Protein AF-A0AA90TYT7-F1 (afdb_monomer)

Mean predicted aligned error: 9.75 Å

Secondary structure (DSSP, 8-state):
--------SGGG-SS-HHHHHHHHHHHHT-SEEE-S---HHHHHHHHHTT-EEEE---S-HHHHHHHHHHT-SEEESS-SS---------PPPP-

Foldseek 3Di:
DDDDDDDQCLVVDPDDSLQVSLVVVLVVVDQEAEEAFFDQNNLVSCVVSNHWYWHDDDDDPVVSVVCVVVVVTDTDPGGPDDPCPPPPPDDPDDD

Organism: NCBI:txid325778

Solvent-accessible surface area (backbone atoms only — not comparable to full-atom values): 6001 Å² total; per-residue (Å²): 136,92,83,83,90,74,84,76,67,20,89,78,38,100,65,60,25,58,42,56,43,32,54,52,46,58,73,71,65,56,66,64,46,84,40,54,78,41,43,48,69,23,47,53,54,29,51,76,67,67,30,45,39,28,38,78,51,78,85,55,69,69,58,45,53,50,34,53,76,69,64,73,50,51,74,50,95,66,52,78,37,80,82,76,67,79,79,69,80,79,72,83,75,90,129

Radius of gyration: 16.02 Å; Cα contacts (8 Å, |Δi|>4): 108; chains: 1; bounding box: 33×26×60 Å

InterPro domains:
  IPR003731 Dinitrogenase iron-molybdenum cofactor biosynthesis [PF02579] (3-69)
  IPR036105 Dinitrogenase iron-molybdenum cofactor biosynthesis superfamily [G3DSA:3.30.420.130] (1-87)
  IPR036105 Dinitrogenase iron-molybdenum cofactor biosynthesis superfamily [SSF53146] (4-86)

Nearest PDB structures (foldseek):
  2wfb-assembly1_A  TM=9.396E-01  e=1.610E-05  Megalodesulfovibrio gigas
  2re2-assembly1_A  TM=9.284E-01  e=4.014E-03  Thermoplasma acidophilum DSM 1728
  1rdu-assembly1_A  TM=8.112E-01  e=1.385E-03  Thermotoga maritima
  2yx6-assembly3_D-3  TM=7.185E-01  e=1.852E-02  Pyrococcus horikoshii OT3
  2iyl-assembly1_D  TM=4.479E-01  e=1.221E+00  Thermus aquaticus

pLDDT: mean 76.56, std 13.37, range [43.72, 90.62]

Structure (mmCIF, N/CA/C/O backbone):
data_AF-A0AA90TYT7-F1
#
_entry.id   AF-A0AA90TYT7-F1
#
loop_
_atom_site.group_PDB
_atom_site.id
_atom_site.type_symbol
_atom_site.label_atom_id
_atom_site.label_alt_id
_atom_site.label_comp_id
_atom_site.label_asym_id
_atom_site.label_entity_id
_atom_site.label_seq_id
_atom_site.pdbx_PDB_ins_code
_atom_site.Cartn_x
_atom_site.Cartn_y
_atom_site.Cartn_z
_atom_site.occupancy
_atom_site.B_iso_or_equiv
_atom_site.auth_seq_id
_atom_site.auth_comp_id
_atom_site.auth_asym_id
_atom_site.auth_atom_id
_atom_site.pdbx_PDB_model_num
ATOM 1 N N . MET A 1 1 ? -2.810 -3.000 19.253 1.00 52.91 1 MET A N 1
ATOM 2 C CA . MET A 1 1 ? -2.666 -2.749 17.807 1.00 52.91 1 MET A CA 1
ATOM 3 C C . MET A 1 1 ? -1.197 -2.969 17.508 1.00 52.91 1 MET A C 1
ATOM 5 O O . MET A 1 1 ? -0.384 -2.176 17.960 1.00 52.91 1 MET A O 1
ATOM 9 N N . THR A 1 2 ? -0.850 -4.121 16.939 1.00 75.56 2 THR A N 1
ATOM 10 C CA . THR A 1 2 ? 0.545 -4.452 16.619 1.00 75.56 2 THR A CA 1
ATOM 11 C C . THR A 1 2 ? 0.849 -3.844 15.260 1.00 75.56 2 THR A C 1
ATOM 13 O O . THR A 1 2 ? 0.072 -4.048 14.330 1.00 75.56 2 THR A O 1
ATOM 16 N N . PHE A 1 3 ? 1.917 -3.060 15.162 1.00 79.94 3 PHE A N 1
ATOM 17 C CA . PHE A 1 3 ? 2.402 -2.529 13.895 1.00 79.94 3 PHE A CA 1
ATOM 18 C C . PHE A 1 3 ? 3.821 -3.043 13.671 1.00 79.94 3 PHE A C 1
ATOM 20 O O . PHE A 1 3 ? 4.582 -3.197 14.626 1.00 79.94 3 PHE A O 1
ATOM 27 N N . GLU A 1 4 ? 4.158 -3.305 12.416 1.00 80.88 4 GLU A N 1
ATOM 28 C CA . GLU A 1 4 ? 5.511 -3.640 11.996 1.00 80.88 4 GLU A CA 1
ATOM 29 C C . GLU A 1 4 ? 5.931 -2.617 10.947 1.00 80.88 4 GLU A C 1
ATOM 31 O O . GLU A 1 4 ? 5.202 -2.356 9.988 1.00 80.88 4 GLU A O 1
ATOM 36 N N . ALA A 1 5 ? 7.077 -1.982 11.173 1.00 79.19 5 ALA A N 1
ATOM 37 C CA . ALA A 1 5 ? 7.663 -1.060 10.219 1.00 79.19 5 ALA A CA 1
ATOM 38 C C . ALA A 1 5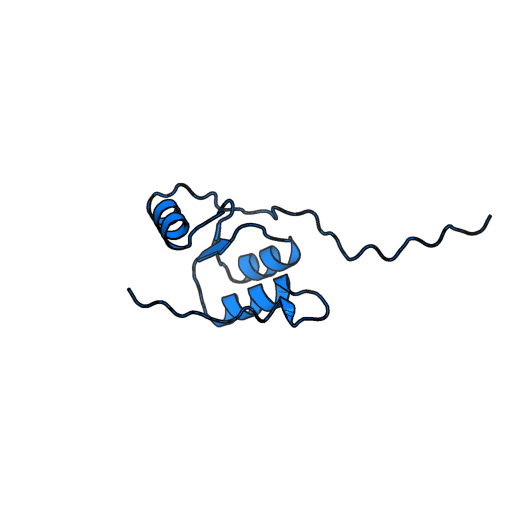 ? 8.747 -1.809 9.446 1.00 79.19 5 ALA A C 1
ATOM 40 O O . ALA A 1 5 ? 9.757 -2.209 10.021 1.00 79.19 5 ALA A O 1
ATOM 41 N N . LEU A 1 6 ? 8.524 -1.993 8.148 1.00 76.75 6 LEU A N 1
ATOM 42 C CA . LEU A 1 6 ? 9.490 -2.585 7.233 1.00 76.75 6 LEU A CA 1
ATOM 43 C C . LEU A 1 6 ? 10.050 -1.489 6.333 1.00 76.75 6 LEU A C 1
ATOM 45 O O . LEU A 1 6 ? 9.300 -0.695 5.761 1.00 76.75 6 LEU A O 1
ATOM 49 N N . GLU A 1 7 ? 11.372 -1.446 6.201 1.00 73.88 7 GLU A N 1
ATOM 50 C CA . GLU A 1 7 ? 12.011 -0.566 5.230 1.00 73.88 7 GLU A CA 1
ATOM 51 C C . GLU A 1 7 ? 11.624 -0.996 3.813 1.00 73.88 7 GLU A C 1
ATOM 53 O O . GLU A 1 7 ? 11.631 -2.181 3.479 1.00 73.88 7 GLU A O 1
ATOM 58 N N . ASN A 1 8 ? 11.277 -0.025 2.967 1.00 67.88 8 ASN A N 1
ATOM 59 C CA . ASN A 1 8 ? 10.923 -0.305 1.583 1.00 67.88 8 ASN A CA 1
ATOM 60 C C . ASN A 1 8 ? 12.186 -0.754 0.824 1.00 67.88 8 ASN A C 1
ATOM 62 O O . ASN A 1 8 ? 13.099 0.056 0.674 1.00 67.88 8 ASN A O 1
ATOM 66 N N . PRO A 1 9 ? 12.254 -1.984 0.281 1.00 64.19 9 PRO A N 1
ATOM 67 C CA . PRO A 1 9 ? 13.396 -2.421 -0.524 1.00 64.19 9 PRO A CA 1
ATOM 68 C C . PRO A 1 9 ? 13.407 -1.791 -1.931 1.00 64.19 9 PRO A C 1
ATOM 70 O O . PRO A 1 9 ? 14.360 -1.969 -2.687 1.00 64.19 9 PRO A O 1
ATOM 73 N N . GLY A 1 10 ? 12.347 -1.071 -2.310 1.00 60.84 10 GLY A N 1
ATOM 74 C CA . GLY A 1 10 ? 12.152 -0.453 -3.620 1.00 60.84 10 GLY A CA 1
ATOM 75 C C . GLY A 1 10 ? 13.205 0.591 -4.028 1.00 60.84 10 GLY A C 1
ATOM 76 O O . GLY A 1 10 ? 13.722 0.470 -5.134 1.00 60.84 10 GLY A O 1
ATOM 77 N N . PRO A 1 11 ? 13.575 1.586 -3.195 1.00 57.38 11 PRO A N 1
ATOM 78 C CA . PRO A 1 11 ? 14.581 2.598 -3.540 1.00 57.38 11 PRO A CA 1
ATOM 79 C C . PRO A 1 11 ? 15.975 2.013 -3.795 1.00 57.38 11 PRO A C 1
ATOM 81 O O . PRO A 1 11 ? 16.787 2.637 -4.467 1.00 57.38 11 PRO A O 1
ATOM 84 N N . LEU A 1 12 ? 16.246 0.817 -3.265 1.00 55.38 12 LEU A N 1
ATOM 85 C CA . LEU A 1 12 ? 17.496 0.082 -3.462 1.00 5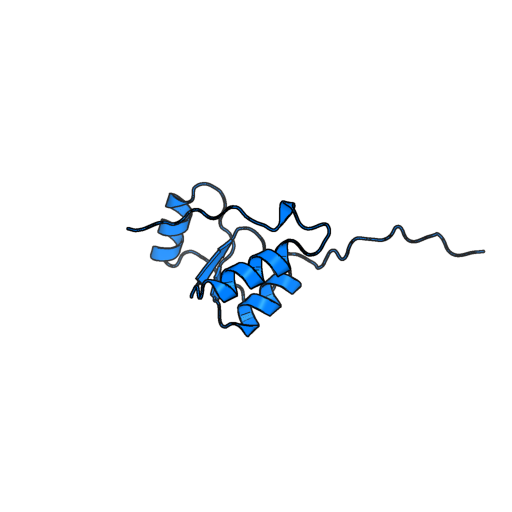5.38 12 LEU A CA 1
ATOM 86 C C . LEU A 1 12 ? 17.506 -0.742 -4.762 1.00 55.38 12 LEU A C 1
ATOM 88 O O . LEU A 1 12 ? 18.501 -1.396 -5.061 1.00 55.38 12 LEU A O 1
ATOM 92 N N . ALA A 1 13 ? 16.409 -0.767 -5.524 1.00 58.50 13 ALA A N 1
ATOM 93 C CA . ALA A 1 13 ? 16.335 -1.492 -6.785 1.00 58.50 13 ALA A CA 1
ATOM 94 C C . ALA A 1 13 ? 16.704 -0.574 -7.962 1.00 58.50 13 ALA A C 1
ATOM 96 O O . ALA A 1 13 ? 15.987 0.386 -8.236 1.00 58.50 13 ALA A O 1
ATOM 97 N N . ASP A 1 14 ? 17.748 -0.935 -8.720 1.00 52.50 14 ASP A N 1
ATOM 98 C CA . ASP A 1 14 ? 18.188 -0.258 -9.961 1.00 52.50 14 ASP A CA 1
ATOM 99 C C . ASP A 1 14 ? 17.086 -0.116 -11.039 1.00 52.50 14 ASP A C 1
ATOM 101 O O . ASP A 1 14 ? 17.221 0.635 -12.002 1.00 52.50 14 ASP A O 1
ATOM 105 N N . GLY A 1 15 ? 15.968 -0.826 -10.883 1.00 61.34 15 GLY A N 1
ATOM 106 C CA . GLY A 1 15 ? 14.770 -0.703 -11.702 1.00 61.34 15 GLY A CA 1
ATOM 107 C C . GLY A 1 15 ? 13.636 -1.565 -11.148 1.00 61.34 15 GLY A C 1
ATOM 108 O O . GLY A 1 15 ? 13.868 -2.578 -10.489 1.00 61.34 15 GLY A O 1
ATOM 109 N N . GLY A 1 16 ? 12.385 -1.166 -11.397 1.00 66.94 16 GLY A N 1
ATOM 110 C CA . GLY A 1 16 ? 11.220 -1.957 -10.977 1.00 66.94 16 GLY A CA 1
ATOM 111 C C . GLY A 1 16 ? 10.949 -1.951 -9.467 1.00 66.94 16 GLY A C 1
ATOM 112 O O . GLY A 1 16 ? 10.347 -2.894 -8.956 1.00 66.94 16 GLY A O 1
ATOM 113 N N . ALA A 1 17 ? 11.347 -0.885 -8.765 1.00 71.81 17 ALA A N 1
ATOM 114 C CA . ALA A 1 17 ? 11.115 -0.668 -7.333 1.00 71.81 17 ALA A CA 1
ATOM 115 C C . ALA A 1 17 ? 9.688 -1.027 -6.874 1.00 71.81 17 ALA A C 1
ATOM 117 O O . ALA A 1 17 ? 9.507 -1.716 -5.871 1.00 71.81 17 ALA A O 1
ATOM 118 N N . GLY A 1 18 ? 8.675 -0.622 -7.650 1.00 73.50 18 GLY A N 1
ATOM 119 C CA . GLY A 1 18 ? 7.271 -0.915 -7.352 1.00 73.50 18 GLY A CA 1
ATOM 120 C C . GLY A 1 18 ? 6.914 -2.403 -7.429 1.00 73.50 18 GLY A C 1
ATOM 121 O O . GLY A 1 18 ? 6.136 -2.877 -6.609 1.00 73.50 18 GLY A O 1
ATOM 122 N N . ILE A 1 19 ? 7.508 -3.161 -8.360 1.00 80.88 19 ILE A N 1
ATOM 123 C CA . ILE A 1 19 ? 7.265 -4.608 -8.484 1.00 80.88 19 ILE A CA 1
ATOM 124 C C . ILE A 1 19 ? 7.879 -5.347 -7.296 1.00 80.88 19 ILE A C 1
ATOM 126 O O . ILE A 1 19 ? 7.217 -6.191 -6.701 1.00 80.88 19 ILE A O 1
ATOM 130 N N . LYS A 1 20 ? 9.124 -5.020 -6.918 1.00 81.94 20 LYS A N 1
ATOM 131 C CA . LYS A 1 20 ? 9.769 -5.655 -5.758 1.00 81.94 20 LYS A CA 1
ATOM 132 C C . LYS A 1 20 ? 9.021 -5.367 -4.461 1.00 81.94 20 LYS A C 1
ATOM 134 O O . LYS A 1 20 ? 8.831 -6.280 -3.663 1.00 81.94 20 LYS A O 1
ATOM 139 N N . ALA A 1 21 ? 8.568 -4.127 -4.271 1.00 81.81 21 ALA A N 1
ATOM 140 C CA . ALA A 1 21 ? 7.733 -3.773 -3.129 1.00 81.81 21 ALA A CA 1
ATOM 141 C C . ALA A 1 21 ? 6.425 -4.583 -3.125 1.00 81.81 21 ALA A C 1
ATOM 143 O O . ALA A 1 21 ? 6.097 -5.195 -2.115 1.00 81.81 21 ALA A O 1
ATOM 144 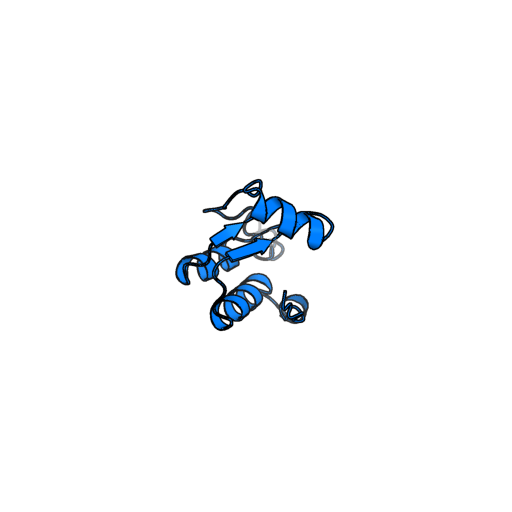N N . ALA A 1 22 ? 5.730 -4.674 -4.265 1.00 84.31 22 ALA A N 1
ATOM 145 C CA . ALA A 1 22 ? 4.531 -5.501 -4.393 1.00 84.31 22 ALA A CA 1
ATOM 146 C C . ALA A 1 22 ? 4.797 -6.975 -4.042 1.00 84.31 22 ALA A C 1
ATOM 148 O O . ALA A 1 22 ? 4.076 -7.540 -3.230 1.00 84.31 22 ALA A O 1
ATOM 149 N N . GLN A 1 23 ? 5.863 -7.579 -4.573 1.00 85.31 23 GLN A N 1
ATOM 150 C CA . GLN A 1 23 ? 6.227 -8.973 -4.283 1.00 85.31 23 GLN A CA 1
ATOM 151 C C . GLN A 1 23 ? 6.567 -9.221 -2.804 1.00 85.31 23 GLN A C 1
ATOM 153 O O . GLN A 1 23 ? 6.252 -10.278 -2.249 1.00 85.31 23 GLN A O 1
ATOM 158 N N . ALA A 1 24 ? 7.211 -8.258 -2.141 1.00 85.44 24 ALA A N 1
ATOM 159 C CA . ALA A 1 24 ? 7.466 -8.349 -0.707 1.00 85.44 24 ALA A CA 1
ATOM 160 C C . ALA A 1 24 ? 6.143 -8.373 0.076 1.00 85.44 24 ALA A C 1
ATOM 162 O O . ALA A 1 24 ? 5.949 -9.230 0.935 1.00 85.44 24 ALA A O 1
ATOM 163 N N . LEU A 1 25 ? 5.197 -7.504 -0.290 1.00 85.56 25 LEU A N 1
ATOM 164 C CA . LEU A 1 25 ? 3.869 -7.439 0.324 1.00 85.56 25 LEU A CA 1
ATOM 165 C C . LEU A 1 25 ? 3.043 -8.708 0.079 1.00 85.56 25 LEU A C 1
ATOM 167 O O . LEU A 1 25 ? 2.395 -9.196 1.002 1.00 85.56 25 LEU A O 1
ATOM 171 N N . THR A 1 26 ? 3.114 -9.297 -1.119 1.00 86.38 26 THR A N 1
ATOM 172 C CA . THR A 1 26 ? 2.464 -10.591 -1.389 1.00 86.38 26 THR A CA 1
ATOM 173 C C . THR A 1 26 ? 3.051 -11.714 -0.545 1.00 86.38 26 THR A C 1
ATOM 175 O O . THR A 1 26 ? 2.318 -12.580 -0.083 1.00 86.38 26 THR A O 1
ATOM 178 N N . THR A 1 27 ? 4.365 -11.687 -0.301 1.00 86.12 27 THR A N 1
ATOM 179 C CA . THR A 1 27 ? 5.047 -12.679 0.548 1.00 86.12 27 THR A CA 1
ATOM 180 C C . THR A 1 27 ? 4.650 -12.538 2.018 1.00 86.12 27 THR A C 1
ATOM 182 O O . THR A 1 27 ? 4.545 -13.537 2.723 1.00 86.12 27 THR A O 1
ATOM 185 N N . LEU A 1 28 ? 4.389 -11.308 2.469 1.00 84.69 28 LEU A N 1
ATOM 186 C CA . LEU A 1 28 ? 3.880 -11.023 3.813 1.00 84.69 28 LEU A CA 1
ATOM 187 C C . LEU A 1 28 ? 2.424 -11.475 4.009 1.00 84.69 28 LEU A C 1
ATOM 189 O O . LEU A 1 28 ? 1.986 -11.602 5.148 1.00 84.69 28 LEU A O 1
ATOM 193 N N . GLY A 1 29 ? 1.682 -11.735 2.926 1.00 84.56 29 GLY A N 1
ATOM 194 C CA . GLY A 1 29 ? 0.304 -12.223 2.995 1.00 84.56 29 GLY A CA 1
ATOM 195 C C . GLY A 1 29 ? -0.692 -11.173 3.489 1.00 84.56 29 GLY A C 1
ATOM 196 O O . GLY A 1 29 ? -1.582 -11.496 4.268 1.00 84.56 29 GLY A O 1
ATOM 197 N N . ILE A 1 30 ? -0.527 -9.913 3.078 1.00 87.94 30 ILE A N 1
ATOM 198 C CA . ILE A 1 30 ? -1.459 -8.838 3.447 1.00 87.94 30 ILE A CA 1
ATOM 199 C C . ILE A 1 30 ? -2.769 -8.921 2.646 1.00 87.94 30 ILE A C 1
ATOM 201 O O . ILE A 1 30 ? -2.753 -9.259 1.467 1.00 87.94 30 ILE A O 1
ATOM 205 N N . ASP A 1 31 ? -3.894 -8.529 3.248 1.00 88.44 31 ASP A N 1
ATOM 206 C CA . ASP A 1 31 ? -5.196 -8.486 2.557 1.00 88.44 31 ASP A CA 1
ATOM 207 C C . ASP A 1 31 ? -5.430 -7.184 1.770 1.00 88.44 31 ASP A C 1
ATOM 209 O O . ASP A 1 31 ? -6.109 -7.167 0.739 1.00 88.44 31 ASP A O 1
ATOM 213 N N . ALA A 1 32 ? -4.898 -6.068 2.276 1.00 88.81 32 ALA A N 1
ATOM 214 C CA . ALA A 1 32 ? -5.115 -4.738 1.722 1.00 88.81 32 ALA A CA 1
ATOM 215 C C . ALA A 1 32 ? -3.851 -3.875 1.800 1.00 88.81 32 ALA A C 1
ATOM 217 O O . ALA A 1 32 ? -3.161 -3.851 2.820 1.00 88.81 32 ALA A O 1
ATOM 218 N N . LEU A 1 33 ? -3.584 -3.128 0.730 1.00 87.94 33 LEU A N 1
ATOM 219 C CA . LEU A 1 33 ? -2.498 -2.167 0.610 1.00 87.94 33 LEU A CA 1
ATOM 220 C C . LEU A 1 33 ? -3.056 -0.749 0.516 1.00 87.94 33 LEU A C 1
ATOM 222 O O . LEU A 1 33 ? -3.831 -0.432 -0.381 1.00 87.94 33 LEU A O 1
ATOM 226 N N . LEU A 1 34 ? -2.596 0.113 1.415 1.00 88.50 34 LEU A N 1
ATOM 227 C CA . LEU A 1 34 ? -2.901 1.539 1.443 1.00 88.50 34 LEU A CA 1
ATOM 228 C C . LEU A 1 34 ? -1.695 2.281 0.866 1.00 88.50 34 LEU A C 1
ATOM 230 O O . LEU A 1 34 ? -0.588 2.159 1.393 1.00 88.50 34 LEU A O 1
ATOM 234 N N . THR A 1 35 ? -1.870 3.021 -0.228 1.00 84.88 35 THR A N 1
ATOM 235 C CA . THR A 1 35 ? -0.748 3.677 -0.920 1.00 84.88 35 THR A CA 1
ATOM 236 C C . THR A 1 35 ? -1.141 4.982 -1.609 1.00 84.88 35 THR A C 1
ATOM 238 O O . THR A 1 35 ? -2.286 5.163 -1.989 1.00 84.88 35 THR A O 1
ATOM 241 N N . GLY A 1 36 ? -0.213 5.923 -1.782 1.00 80.75 36 GLY A N 1
ATOM 242 C CA . GLY A 1 36 ? -0.535 7.182 -2.462 1.00 80.75 36 GLY A CA 1
ATOM 243 C C . GLY A 1 36 ? -0.732 6.979 -3.962 1.00 80.75 36 GLY A C 1
ATOM 244 O O . GLY A 1 36 ? -1.753 7.367 -4.523 1.00 80.75 36 GLY A O 1
ATOM 245 N N . ASN A 1 37 ? 0.247 6.341 -4.607 1.00 77.81 37 ASN A N 1
ATOM 246 C CA . ASN A 1 37 ? 0.299 6.205 -6.055 1.00 77.81 37 ASN A CA 1
ATOM 247 C C . ASN A 1 37 ? 0.802 4.814 -6.461 1.00 77.81 37 ASN A C 1
ATOM 249 O O . ASN A 1 37 ? 1.768 4.307 -5.887 1.00 77.81 37 ASN A O 1
ATOM 253 N N . MET A 1 38 ? 0.166 4.216 -7.470 1.00 82.38 38 MET A N 1
ATOM 254 C CA . MET A 1 38 ? 0.460 2.865 -7.942 1.00 82.38 38 MET A CA 1
ATOM 255 C C . MET A 1 38 ? 0.654 2.813 -9.449 1.00 82.38 38 MET A C 1
ATOM 257 O O . MET A 1 38 ? -0.155 3.313 -10.232 1.00 82.38 38 MET A O 1
ATOM 261 N N . GLY A 1 39 ? 1.743 2.158 -9.845 1.00 80.06 39 GLY A N 1
ATOM 262 C CA . GLY A 1 39 ? 2.034 1.859 -11.240 1.00 80.06 39 GLY A CA 1
ATOM 263 C C . GLY A 1 39 ? 1.404 0.533 -11.688 1.00 80.06 39 GLY A C 1
ATOM 264 O O . GLY A 1 39 ? 1.221 -0.372 -10.867 1.00 80.06 39 GLY A O 1
ATOM 265 N N . PRO A 1 40 ? 1.155 0.361 -12.997 1.00 81.19 40 PRO A N 1
ATOM 266 C CA . PRO A 1 40 ? 0.436 -0.796 -13.541 1.00 81.19 40 PRO A CA 1
ATOM 267 C C . PRO A 1 40 ? 1.146 -2.124 -13.313 1.00 81.19 40 PRO A C 1
ATOM 269 O O . PRO A 1 40 ? 0.499 -3.141 -13.072 1.00 81.19 40 PRO A O 1
ATOM 272 N N . ASN A 1 41 ? 2.478 -2.116 -13.286 1.00 82.88 41 ASN A N 1
ATOM 273 C CA . ASN A 1 41 ? 3.243 -3.332 -13.036 1.00 82.88 41 ASN A CA 1
ATOM 274 C C . ASN A 1 41 ? 3.112 -3.826 -11.587 1.00 82.88 41 ASN A C 1
ATOM 276 O O . ASN A 1 41 ? 3.014 -5.026 -11.355 1.00 82.88 41 ASN A O 1
ATOM 280 N N . ALA A 1 42 ? 3.111 -2.910 -10.611 1.00 84.44 42 ALA A N 1
ATOM 281 C CA . ALA A 1 42 ? 2.958 -3.263 -9.200 1.00 84.44 42 ALA A CA 1
ATOM 282 C C . ALA A 1 42 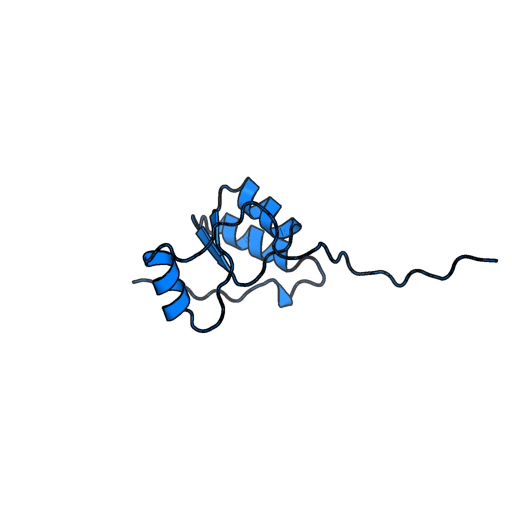? 1.526 -3.729 -8.916 1.00 84.44 42 ALA A C 1
ATOM 284 O O . ALA A 1 42 ? 1.328 -4.768 -8.290 1.00 84.44 42 ALA A O 1
ATOM 285 N N . LEU A 1 43 ? 0.542 -3.003 -9.456 1.00 86.06 43 LEU A N 1
ATOM 286 C CA . LEU A 1 43 ? -0.867 -3.354 -9.325 1.00 86.06 43 LEU A CA 1
ATOM 287 C C . LEU A 1 43 ? -1.167 -4.740 -9.905 1.00 86.06 43 LEU A C 1
ATOM 289 O O . LEU A 1 43 ? -1.849 -5.524 -9.260 1.00 86.06 43 LEU A O 1
ATOM 293 N N . SER A 1 44 ? -0.599 -5.077 -11.067 1.00 86.25 44 SER A N 1
ATOM 294 C CA . SER A 1 44 ? -0.775 -6.401 -11.682 1.00 86.25 44 SER A CA 1
ATOM 295 C C . SER A 1 44 ? -0.324 -7.540 -10.757 1.00 86.25 44 SER A C 1
ATOM 297 O O . SER A 1 44 ? -0.997 -8.562 -10.665 1.00 86.25 44 SER A O 1
ATOM 299 N N . VAL A 1 45 ? 0.789 -7.361 -10.035 1.00 87.81 45 VAL A N 1
ATOM 300 C CA . VAL A 1 45 ? 1.296 -8.355 -9.071 1.00 87.81 45 VAL A CA 1
ATOM 301 C C . VAL A 1 45 ? 0.388 -8.462 -7.847 1.00 87.81 45 VAL A C 1
ATOM 303 O O . VAL A 1 45 ? 0.074 -9.566 -7.413 1.00 87.81 45 VAL A O 1
ATOM 306 N N . LEU A 1 46 ? -0.049 -7.324 -7.305 1.00 88.75 46 LEU A N 1
ATOM 307 C CA . LEU A 1 46 ? -0.936 -7.285 -6.139 1.00 88.75 46 LEU A CA 1
ATOM 308 C C . LEU A 1 46 ? -2.304 -7.902 -6.456 1.00 88.75 46 LEU A C 1
ATOM 310 O O . LEU A 1 46 ? -2.805 -8.711 -5.680 1.00 88.75 46 LEU A O 1
ATOM 314 N N . ASN A 1 47 ? -2.863 -7.589 -7.627 1.00 86.94 47 ASN A N 1
ATOM 315 C CA . ASN A 1 47 ? -4.141 -8.121 -8.090 1.00 86.94 47 ASN A CA 1
ATOM 316 C C . ASN A 1 47 ? -4.052 -9.638 -8.346 1.00 86.94 47 ASN A C 1
ATOM 318 O O . ASN A 1 47 ? -4.913 -10.394 -7.904 1.00 86.94 47 ASN A O 1
ATOM 322 N N . ALA A 1 48 ? -2.949 -10.119 -8.936 1.00 88.31 48 ALA A N 1
ATOM 323 C CA . ALA A 1 48 ? -2.696 -11.555 -9.089 1.00 88.31 48 ALA A CA 1
ATOM 324 C C . ALA A 1 48 ? -2.605 -12.307 -7.746 1.00 88.31 48 ALA A C 1
ATOM 326 O O . ALA A 1 48 ? -2.925 -13.492 -7.683 1.00 88.31 48 ALA A O 1
ATOM 327 N N . ALA A 1 49 ? -2.192 -11.625 -6.676 1.00 88.31 49 ALA A N 1
ATOM 328 C CA . ALA A 1 49 ? -2.183 -12.162 -5.318 1.00 88.31 49 ALA A CA 1
ATOM 329 C C . ALA A 1 49 ? -3.512 -11.967 -4.562 1.00 88.31 49 ALA A C 1
ATOM 331 O O . ALA A 1 49 ? -3.626 -12.408 -3.421 1.00 88.31 49 ALA A O 1
ATOM 332 N N . GLY A 1 50 ? -4.514 -11.322 -5.171 1.00 88.25 50 GLY A N 1
ATOM 333 C CA . GLY A 1 50 ? -5.808 -11.037 -4.545 1.00 88.25 50 GLY A CA 1
ATOM 334 C C . GLY A 1 50 ? -5.775 -9.912 -3.505 1.00 88.25 50 GLY A C 1
ATOM 335 O O . GLY A 1 50 ? -6.688 -9.810 -2.687 1.00 88.25 50 GLY A O 1
ATOM 336 N N . ILE A 1 51 ? -4.739 -9.070 -3.523 1.00 90.62 51 ILE A N 1
ATOM 337 C CA . ILE A 1 51 ? -4.553 -7.979 -2.562 1.00 90.62 51 ILE A CA 1
ATOM 338 C C 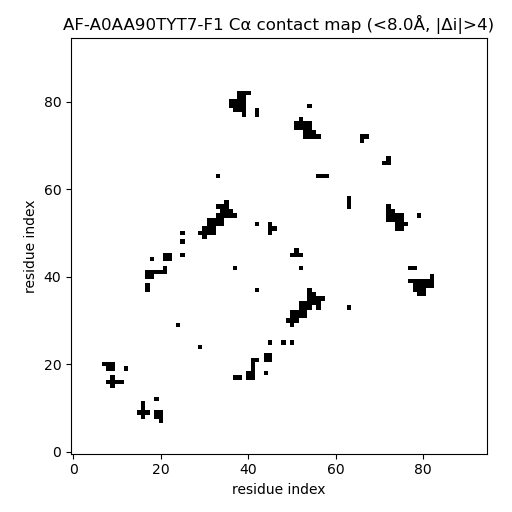. ILE A 1 51 ? -5.313 -6.746 -3.035 1.00 90.62 51 ILE A C 1
ATOM 340 O O . ILE A 1 51 ? -5.124 -6.268 -4.155 1.00 90.62 51 ILE A O 1
ATOM 344 N N . LYS A 1 52 ? -6.139 -6.189 -2.149 1.00 90.06 52 LYS A N 1
ATOM 345 C CA . LYS A 1 52 ? -6.922 -4.981 -2.429 1.00 90.06 52 LYS A CA 1
ATOM 346 C C . LYS A 1 52 ? -6.050 -3.740 -2.325 1.00 90.06 52 LYS A C 1
ATOM 348 O O . LYS A 1 52 ? -5.433 -3.517 -1.289 1.00 90.06 52 LYS A O 1
ATOM 353 N N . VAL A 1 53 ? -6.021 -2.911 -3.361 1.00 89.19 53 VAL A N 1
ATOM 354 C CA . VAL A 1 53 ? -5.184 -1.707 -3.383 1.00 89.19 53 VAL A CA 1
ATOM 355 C C . VAL A 1 53 ? -6.053 -0.465 -3.269 1.00 89.19 53 VAL A C 1
ATOM 357 O O . VAL A 1 53 ? -6.948 -0.246 -4.077 1.00 89.19 53 VAL A O 1
ATOM 360 N N . PHE A 1 54 ? -5.772 0.353 -2.264 1.00 89.38 54 PHE A N 1
ATOM 361 C CA . PHE A 1 54 ? -6.472 1.597 -1.981 1.00 89.38 54 PHE A CA 1
ATOM 362 C C . PHE A 1 54 ? -5.541 2.773 -2.233 1.00 89.38 54 PHE A C 1
ATOM 364 O O . PHE A 1 54 ? -4.414 2.778 -1.725 1.00 89.38 54 PHE A O 1
ATOM 371 N N . THR A 1 55 ? -6.015 3.762 -2.995 1.00 86.12 55 THR A N 1
ATOM 372 C CA . THR A 1 55 ? -5.227 4.965 -3.308 1.00 86.12 55 THR A CA 1
ATOM 373 C C . THR A 1 55 ? -5.811 6.249 -2.741 1.00 86.12 55 THR A C 1
ATOM 375 O O . THR A 1 55 ? -6.831 6.228 -2.059 1.00 86.12 55 THR A O 1
ATOM 378 N N . GLY A 1 56 ? -5.114 7.368 -2.962 1.00 76.50 56 GLY A N 1
ATOM 379 C CA . GLY A 1 56 ? -5.548 8.689 -2.506 1.00 76.50 56 GLY A CA 1
ATOM 380 C C . GLY A 1 56 ? -5.000 9.092 -1.139 1.00 76.50 56 GLY A C 1
ATOM 381 O O . GLY A 1 56 ? -5.228 10.218 -0.703 1.00 76.50 56 GLY A O 1
ATOM 382 N N . ILE A 1 57 ? -4.211 8.237 -0.483 1.00 83.12 57 ILE A N 1
ATOM 383 C CA . ILE A 1 57 ? -3.616 8.591 0.807 1.00 83.12 57 ILE A CA 1
ATOM 384 C C . ILE A 1 57 ? -2.454 9.568 0.652 1.00 83.12 57 ILE A C 1
ATOM 386 O O . ILE A 1 57 ? -1.498 9.349 -0.093 1.00 83.12 57 ILE A O 1
ATOM 390 N N . ASN A 1 58 ? -2.547 10.656 1.404 1.00 76.75 58 ASN A N 1
ATOM 391 C CA . ASN A 1 58 ? -1.542 11.700 1.507 1.00 76.75 58 ASN A CA 1
ATOM 392 C C . ASN A 1 58 ? -1.494 12.148 2.971 1.00 76.75 58 ASN A C 1
ATOM 394 O O . ASN A 1 58 ? -2.538 12.361 3.578 1.00 76.75 58 ASN A O 1
ATOM 398 N N . GLY A 1 59 ? -0.298 12.297 3.544 1.00 80.38 59 GLY A N 1
ATOM 399 C CA . GLY A 1 59 ? -0.133 12.774 4.921 1.00 80.38 59 GLY A CA 1
ATOM 400 C C . GLY A 1 59 ? 0.160 11.669 5.938 1.00 80.38 59 GLY A C 1
ATOM 401 O O . GLY A 1 59 ? 0.984 10.789 5.691 1.00 80.38 59 GLY A O 1
ATOM 402 N N . ALA A 1 60 ? -0.444 11.765 7.125 1.00 86.81 60 ALA A N 1
ATOM 403 C CA . ALA A 1 60 ? -0.101 10.927 8.272 1.00 86.81 60 ALA A CA 1
ATOM 404 C C . ALA A 1 60 ? -0.696 9.509 8.179 1.00 86.81 60 ALA A C 1
ATOM 406 O O . ALA A 1 60 ? -1.838 9.313 7.759 1.00 86.81 60 ALA A O 1
ATOM 407 N N . VAL A 1 61 ? 0.062 8.517 8.663 1.00 86.06 61 VAL A N 1
ATOM 408 C CA . VAL A 1 61 ? -0.374 7.107 8.720 1.00 86.06 61 VAL A CA 1
ATOM 409 C C . VAL A 1 61 ? -1.651 6.953 9.550 1.00 86.06 61 VAL A C 1
ATOM 411 O O . VAL A 1 61 ? -2.547 6.206 9.168 1.00 86.06 61 VAL A O 1
ATOM 414 N N . GLU A 1 62 ? -1.768 7.686 10.659 1.00 86.38 62 GLU A N 1
ATOM 415 C CA . GLU A 1 62 ? -2.954 7.645 11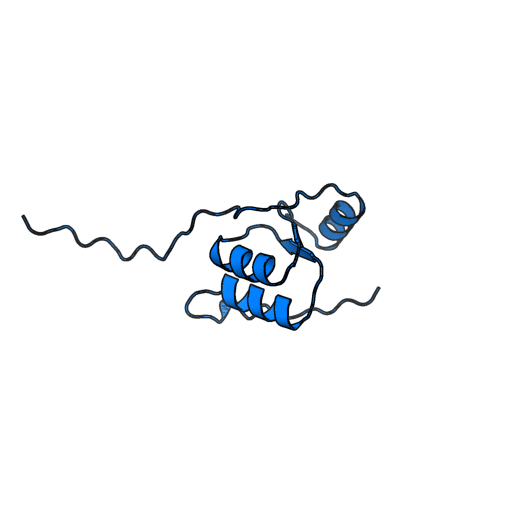.523 1.00 86.38 62 GLU A CA 1
ATOM 416 C C . GLU A 1 62 ? -4.225 8.088 10.781 1.00 86.38 62 GLU A C 1
ATOM 418 O O . GLU A 1 62 ? -5.263 7.430 10.869 1.00 86.38 62 GLU A O 1
ATOM 423 N N . GLU A 1 63 ? -4.124 9.152 9.983 1.00 86.94 63 GLU A N 1
ATOM 424 C CA . GLU A 1 63 ? -5.242 9.678 9.199 1.00 86.94 63 GLU A CA 1
ATOM 425 C C . GLU A 1 63 ? -5.654 8.701 8.096 1.00 86.94 63 GLU A C 1
ATOM 427 O O . GLU A 1 63 ? -6.834 8.389 7.947 1.00 86.94 63 GLU A O 1
ATOM 432 N N . THR A 1 64 ? -4.671 8.116 7.411 1.00 87.81 64 THR A N 1
ATOM 433 C CA . THR A 1 64 ? -4.876 7.061 6.409 1.00 87.81 64 THR A CA 1
ATOM 434 C C . THR A 1 64 ? -5.633 5.860 6.982 1.00 87.81 64 THR A C 1
ATOM 436 O O . THR A 1 64 ? -6.613 5.389 6.402 1.00 87.81 64 THR A O 1
ATOM 439 N N . VAL A 1 65 ? -5.204 5.362 8.146 1.00 87.56 65 VAL A N 1
ATOM 440 C CA . VAL A 1 65 ? -5.867 4.233 8.811 1.00 87.56 65 VAL A CA 1
ATOM 441 C C . VAL A 1 65 ? -7.289 4.616 9.222 1.00 87.56 65 VAL A C 1
ATOM 443 O O . VAL A 1 65 ? -8.203 3.800 9.099 1.00 87.56 65 VAL A O 1
ATOM 446 N N . SER A 1 66 ? -7.508 5.853 9.672 1.00 88.88 66 SER A N 1
ATOM 447 C CA . SER A 1 66 ? -8.845 6.350 10.006 1.00 88.88 66 SER A CA 1
ATOM 448 C C . SER A 1 66 ? -9.762 6.408 8.778 1.00 88.88 66 SER A C 1
ATOM 450 O O . SER A 1 66 ? -10.877 5.889 8.837 1.00 88.88 66 SER A O 1
ATOM 452 N N . GLN A 1 67 ? -9.287 6.948 7.651 1.00 88.50 67 GLN A N 1
ATOM 453 C CA . GLN A 1 67 ? -10.031 7.003 6.385 1.00 88.50 67 GLN A CA 1
ATOM 454 C C . GLN A 1 67 ? -10.388 5.604 5.874 1.00 88.50 67 GLN A C 1
ATOM 456 O O . GLN A 1 67 ? -11.532 5.364 5.485 1.00 88.50 67 GLN A O 1
ATOM 461 N N . TYR A 1 68 ? -9.452 4.650 5.954 1.00 87.69 68 TYR A N 1
ATOM 462 C CA . TYR A 1 68 ? -9.714 3.253 5.607 1.00 87.69 68 TYR A CA 1
ATOM 463 C C . TYR A 1 68 ? -10.838 2.653 6.460 1.00 87.69 68 TYR A C 1
ATOM 465 O O . TYR A 1 68 ? -11.772 2.052 5.934 1.00 87.69 68 TYR A O 1
ATOM 473 N N . ARG A 1 69 ? -10.795 2.861 7.783 1.00 87.06 69 ARG A N 1
ATOM 474 C CA . A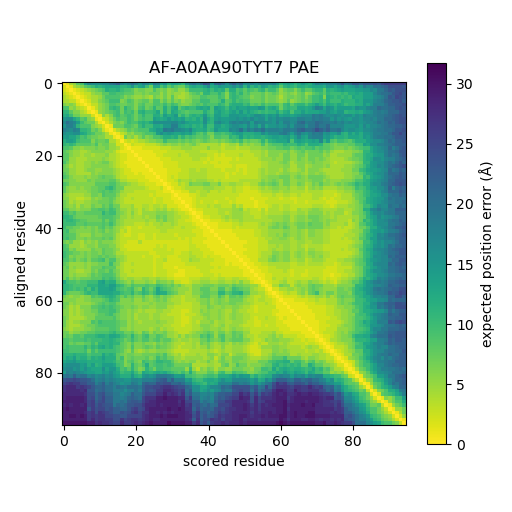RG A 1 69 ? -11.833 2.363 8.705 1.00 87.06 69 ARG A CA 1
ATOM 475 C C . ARG A 1 69 ? -13.193 3.023 8.480 1.00 87.06 69 ARG A C 1
ATOM 477 O O . ARG A 1 69 ? -14.210 2.409 8.782 1.00 87.06 69 ARG A O 1
ATOM 484 N N . GLN A 1 70 ? -13.204 4.248 7.962 1.00 88.12 70 GLN A N 1
ATOM 485 C CA . GLN A 1 70 ? -14.414 4.976 7.582 1.00 88.12 70 GLN A CA 1
ATOM 486 C C . GLN A 1 70 ? -14.918 4.613 6.175 1.00 88.12 70 GLN A C 1
ATOM 488 O O . GLN A 1 70 ? -15.998 5.058 5.797 1.00 88.12 70 GLN A O 1
ATOM 493 N N . GLY A 1 71 ? -14.168 3.819 5.402 1.00 86.12 71 GLY A N 1
ATOM 494 C CA . GLY A 1 71 ? -14.512 3.489 4.017 1.00 86.12 71 GLY A CA 1
ATOM 495 C C . GLY A 1 71 ? -14.411 4.682 3.062 1.00 86.12 71 GLY A C 1
ATOM 496 O O . GLY A 1 71 ? -15.110 4.712 2.058 1.00 86.12 71 GLY A O 1
ATOM 497 N N . GLN A 1 72 ? -13.575 5.673 3.385 1.00 85.62 72 GLN A N 1
ATOM 498 C CA . GLN A 1 72 ? -13.368 6.878 2.569 1.00 85.62 72 GLN A CA 1
ATOM 499 C C . GLN A 1 72 ? -12.300 6.707 1.483 1.00 85.62 72 GLN A C 1
ATOM 501 O O . GLN A 1 72 ? -12.034 7.646 0.741 1.00 85.62 72 GLN A O 1
ATOM 506 N N . LEU A 1 73 ? -11.654 5.543 1.419 1.00 84.94 73 LEU A N 1
ATOM 507 C CA . LEU A 1 73 ? -10.612 5.267 0.440 1.00 84.94 73 LEU A CA 1
ATOM 508 C C . LEU A 1 73 ? -11.178 4.511 -0.751 1.00 84.94 73 LEU A C 1
ATOM 510 O O . LEU A 1 73 ? -11.879 3.510 -0.583 1.00 84.94 73 LEU A O 1
ATOM 514 N N . ASP A 1 74 ? -10.787 4.950 -1.940 1.00 83.12 74 ASP A N 1
ATOM 515 C CA . ASP A 1 74 ? -11.167 4.300 -3.181 1.00 83.12 74 ASP A CA 1
ATOM 516 C C . ASP A 1 74 ? -10.277 3.086 -3.439 1.00 83.12 74 ASP A C 1
ATOM 518 O O . ASP A 1 74 ? -9.042 3.175 -3.517 1.00 83.12 74 ASP A O 1
ATOM 522 N N . LEU A 1 75 ? -10.933 1.933 -3.573 1.00 86.94 75 LEU A N 1
ATOM 523 C CA . LEU A 1 7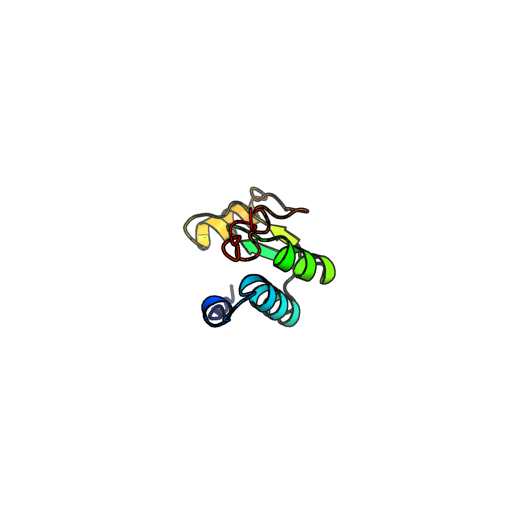5 ? -10.313 0.749 -4.141 1.00 86.94 75 LEU A CA 1
ATOM 524 C C . LEU A 1 75 ? -10.038 1.037 -5.612 1.00 86.94 75 LEU A C 1
ATOM 526 O O . LEU A 1 75 ? -10.953 1.362 -6.368 1.00 86.94 75 LEU A O 1
ATOM 530 N N . ILE A 1 76 ? -8.788 0.877 -6.015 1.00 82.94 76 ILE A N 1
ATOM 531 C CA . ILE A 1 76 ? -8.433 0.936 -7.423 1.00 82.94 76 ILE A CA 1
ATOM 532 C C . ILE A 1 76 ? -8.379 -0.467 -8.010 1.00 82.94 76 ILE A C 1
ATOM 534 O O . ILE A 1 76 ? -7.754 -1.376 -7.464 1.00 82.94 76 ILE A O 1
ATOM 538 N N . GLU A 1 77 ? -9.026 -0.627 -9.155 1.00 78.88 77 GLU A N 1
ATOM 539 C CA . GLU A 1 77 ? -8.882 -1.815 -9.999 1.00 78.88 77 GLU A CA 1
ATOM 540 C C . GLU A 1 77 ? -7.792 -1.603 -11.063 1.00 78.88 77 GLU A C 1
ATOM 542 O O . GLU A 1 77 ? -7.181 -2.565 -11.528 1.00 78.88 77 GLU A O 1
ATOM 547 N N . ASP A 1 78 ? -7.480 -0.335 -11.357 1.00 76.25 78 ASP A N 1
ATOM 548 C CA . ASP A 1 78 ? -6.529 0.115 -12.371 1.00 76.25 78 ASP A CA 1
ATOM 549 C C . ASP A 1 78 ? -5.456 1.056 -11.807 1.00 76.25 78 ASP A C 1
ATOM 551 O O . ASP A 1 78 ? -5.599 1.678 -10.755 1.00 76.25 78 ASP A O 1
ATOM 555 N N . ALA A 1 79 ? -4.329 1.152 -12.509 1.00 76.62 79 ALA A N 1
ATOM 556 C CA . ALA A 1 79 ? -3.172 1.903 -12.036 1.00 76.62 79 ALA A CA 1
ATOM 557 C C . ALA A 1 79 ? -3.401 3.417 -12.078 1.00 76.62 79 ALA A C 1
ATOM 559 O O . ALA A 1 79 ? -3.841 3.956 -13.090 1.00 76.62 79 ALA A O 1
ATOM 560 N N . THR A 1 80 ? -3.003 4.130 -11.021 1.00 70.56 80 THR A N 1
ATOM 561 C CA . THR A 1 80 ? -3.152 5.595 -10.942 1.00 70.56 80 THR A CA 1
ATOM 562 C C . THR A 1 80 ? -2.083 6.358 -11.717 1.00 70.56 80 THR A C 1
ATOM 564 O O . THR A 1 80 ? -2.242 7.547 -11.980 1.00 70.56 80 THR A O 1
ATOM 567 N N . THR A 1 81 ? -0.984 5.699 -12.093 1.00 65.69 81 THR A N 1
ATOM 568 C CA . THR A 1 81 ? 0.092 6.317 -12.883 1.00 65.69 81 THR A CA 1
ATOM 569 C C . THR A 1 81 ? 0.204 5.671 -14.250 1.00 65.69 81 THR A C 1
ATOM 571 O O . THR A 1 81 ? 0.176 4.446 -14.365 1.00 65.69 81 THR A O 1
ATOM 574 N N . SER A 1 82 ? 0.443 6.482 -15.282 1.00 54.75 82 SER A N 1
ATOM 575 C CA . SER A 1 82 ? 0.878 5.957 -16.578 1.00 54.75 82 SER A CA 1
ATOM 576 C C . SER A 1 82 ? 2.210 5.218 -16.438 1.00 54.75 82 SER A C 1
ATOM 578 O O . SER A 1 82 ? 3.096 5.636 -15.688 1.00 54.75 82 SER A O 1
ATOM 580 N N . ALA A 1 83 ? 2.353 4.109 -17.167 1.00 53.47 83 ALA A N 1
ATOM 581 C CA . ALA A 1 83 ? 3.596 3.356 -17.254 1.00 53.47 83 ALA A CA 1
ATOM 582 C C . ALA A 1 83 ? 4.690 4.218 -17.904 1.00 53.47 83 ALA A C 1
ATOM 584 O O . ALA A 1 83 ? 4.888 4.184 -19.115 1.00 53.47 83 ALA A O 1
ATOM 585 N N . HIS A 1 84 ? 5.435 4.979 -17.106 1.00 48.50 84 HIS A N 1
ATOM 586 C CA . HIS A 1 84 ? 6.705 5.538 -17.550 1.00 48.50 84 HIS A CA 1
ATOM 587 C C . HIS A 1 84 ? 7.759 4.436 -17.465 1.00 48.50 84 HIS A C 1
ATOM 589 O O . HIS A 1 84 ? 8.569 4.371 -16.542 1.00 48.50 84 HIS A O 1
ATOM 595 N N . THR A 1 85 ? 7.715 3.520 -18.432 1.00 50.06 85 THR A N 1
ATOM 596 C CA . THR A 1 85 ? 8.892 2.738 -18.806 1.00 50.06 85 THR A CA 1
ATOM 597 C C . THR A 1 85 ? 9.969 3.760 -19.130 1.00 50.06 85 THR A C 1
ATOM 599 O O . THR A 1 85 ? 9.729 4.596 -19.997 1.00 50.06 85 THR A O 1
ATOM 602 N N . GLY A 1 86 ? 11.084 3.759 -18.391 1.00 45.88 86 GLY A N 1
ATOM 603 C CA . GLY A 1 86 ? 12.147 4.754 -18.524 1.00 45.88 86 GLY A CA 1
ATOM 604 C C . GLY A 1 86 ? 12.370 5.115 -19.986 1.00 45.88 86 GLY A C 1
ATOM 605 O O . GLY A 1 86 ? 12.773 4.262 -20.779 1.00 45.88 86 GLY A O 1
ATOM 606 N N . SER A 1 87 ? 12.027 6.354 -20.343 1.00 43.72 87 SER A N 1
ATOM 607 C CA . SER A 1 87 ? 12.216 6.874 -21.685 1.00 43.72 87 SER A CA 1
ATOM 608 C C . SER A 1 87 ? 13.714 6.895 -21.941 1.00 43.72 87 SER A C 1
ATOM 610 O O . SER A 1 87 ? 14.430 7.825 -21.577 1.00 43.72 87 SER A O 1
ATOM 612 N N . ARG A 1 88 ? 14.203 5.813 -22.542 1.00 51.28 88 ARG A N 1
ATOM 613 C CA . ARG A 1 88 ? 15.390 5.812 -23.383 1.00 51.28 88 ARG A CA 1
ATOM 614 C C . ARG A 1 88 ? 15.279 7.061 -24.258 1.00 51.28 88 ARG A C 1
ATOM 616 O O . ARG A 1 88 ? 14.255 7.180 -24.928 1.00 51.28 88 ARG A O 1
ATOM 623 N N . PRO A 1 89 ? 16.246 7.997 -24.235 1.00 50.38 89 PRO A N 1
ATOM 624 C CA . PRO A 1 89 ? 16.186 9.132 -25.132 1.00 50.38 89 PRO A CA 1
ATOM 625 C C . PRO A 1 89 ? 16.184 8.560 -26.546 1.00 50.38 89 PRO A C 1
ATOM 627 O O . PRO A 1 89 ? 17.123 7.899 -26.991 1.00 50.38 89 PRO A O 1
ATOM 630 N N . GLU A 1 90 ? 15.038 8.721 -27.181 1.00 48.47 90 GLU A N 1
ATOM 631 C CA . GLU A 1 90 ? 14.783 8.566 -28.593 1.00 48.47 90 GLU A CA 1
ATOM 632 C C . GLU A 1 90 ? 15.905 9.264 -29.371 1.00 48.47 90 GLU A C 1
ATOM 634 O O . GLU A 1 90 ? 16.007 10.488 -29.425 1.00 48.47 90 GLU A O 1
ATOM 639 N N . LEU A 1 91 ? 16.821 8.454 -29.907 1.00 59.38 91 LEU A N 1
ATOM 640 C CA . LEU A 1 91 ? 17.824 8.906 -30.860 1.00 59.38 91 LEU A CA 1
ATOM 641 C C . LEU A 1 91 ? 17.077 9.468 -32.080 1.00 59.38 91 LEU A C 1
ATOM 643 O O . LEU A 1 91 ? 16.232 8.754 -32.631 1.00 59.38 91 LEU A O 1
ATOM 647 N N . PRO A 1 92 ? 17.365 10.704 -32.528 1.00 58.97 92 PRO A N 1
ATOM 648 C CA . PRO A 1 92 ? 16.763 11.232 -33.742 1.00 58.97 92 PRO A CA 1
ATOM 649 C C . PRO A 1 92 ? 17.170 10.341 -34.921 1.00 58.97 92 PRO A C 1
ATOM 651 O O . PRO A 1 92 ? 18.354 10.073 -35.133 1.00 58.97 92 PRO A O 1
ATOM 654 N N . GLY A 1 93 ? 16.173 9.832 -35.649 1.00 53.34 93 GLY A N 1
ATOM 655 C CA . GLY A 1 93 ? 16.377 8.947 -36.795 1.00 53.34 93 GLY A CA 1
ATOM 656 C C . GLY A 1 93 ? 17.240 9.594 -37.888 1.00 53.34 93 GLY A C 1
ATOM 657 O O . GLY A 1 93 ? 17.243 10.823 -38.017 1.00 53.34 93 GLY A O 1
ATOM 658 N N . PRO A 1 94 ? 17.978 8.794 -38.680 1.00 68.75 94 PRO A N 1
ATOM 659 C CA . PRO A 1 94 ? 18.821 9.326 -39.740 1.00 68.75 94 PRO A CA 1
ATOM 660 C C . PRO A 1 94 ? 17.946 9.903 -40.862 1.00 68.75 94 PRO A C 1
ATOM 662 O O . PRO A 1 94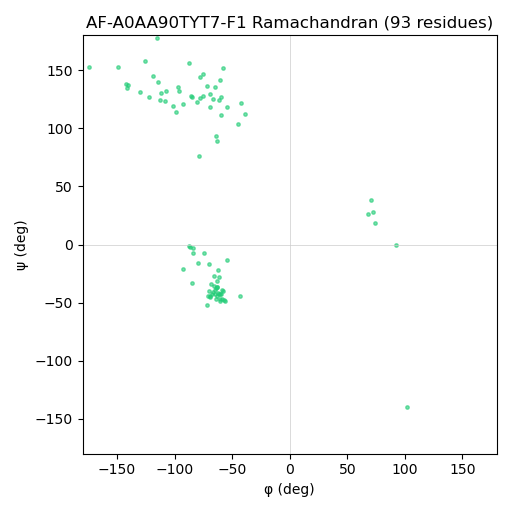 ? 17.018 9.243 -41.333 1.00 68.75 94 PRO A O 1
ATOM 665 N N . LYS A 1 95 ? 18.243 11.143 -41.263 1.00 51.88 95 LYS A N 1
ATOM 666 C CA . LYS A 1 95 ? 17.862 11.694 -42.569 1.00 51.88 95 LYS A CA 1
ATOM 667 C C . LYS A 1 95 ? 18.954 11.392 -43.582 1.00 51.88 95 LYS A C 1
ATOM 669 O O . LYS A 1 95 ? 20.135 11.429 -43.169 1.00 51.88 95 LYS A O 1
#

Sequence (95 aa):
MTFEALENPGPLADGGAGIKAAQALTTLGIDALLTGNMGPNALSVLNAAGIKVFTGINGAVEETVSQYRQGQLDLIEDATTSAHTGSRPELPGPK